Protein AF-A0A316D7Y8-F1 (afdb_monomer_lite)

Radius of gyration: 14.13 Å; chains: 1; bounding box: 35×15×36 Å

Organism: NCBI:txid378543

Secondary structure (DSSP, 8-state):
---HHHHHHHHHHHHHHHHHHTTT-TTSHHHHHHHHHHHHHHHHHHHHHHHHHHHT-

Structure (mmCIF, N/CA/C/O backbone):
data_AF-A0A316D7Y8-F1
#
_entry.id   AF-A0A316D7Y8-F1
#
loop_
_atom_site.group_PDB
_atom_site.id
_atom_site.type_symbol
_atom_site.label_atom_id
_atom_site.label_alt_id
_atom_site.label_comp_id
_atom_site.label_asym_id
_atom_site.label_entity_id
_atom_site.label_seq_id
_atom_site.pdbx_PDB_ins_code
_atom_site.Cartn_x
_atom_site.Cartn_y
_atom_site.Cartn_z
_atom_site.occupancy
_atom_site.B_iso_or_equiv
_atom_site.auth_seq_id
_atom_site.auth_comp_id
_atom_site.auth_asym_id
_atom_site.auth_atom_id
_atom_site.pdbx_PDB_model_num
ATOM 1 N N . MET A 1 1 ? 5.713 0.646 18.099 1.00 45.09 1 MET A N 1
ATOM 2 C CA . MET A 1 1 ? 4.941 -0.359 17.336 1.00 45.09 1 MET A CA 1
ATOM 3 C C . MET A 1 1 ? 4.188 0.381 16.245 1.00 45.09 1 MET A C 1
ATOM 5 O O . MET A 1 1 ? 3.358 1.214 16.585 1.00 45.09 1 MET A O 1
ATOM 9 N N . ASN A 1 2 ? 4.515 0.160 14.969 1.00 61.06 2 ASN A N 1
ATOM 10 C CA . ASN A 1 2 ? 3.790 0.798 13.867 1.00 61.06 2 ASN A CA 1
ATOM 11 C C . ASN A 1 2 ? 2.415 0.132 13.745 1.00 61.06 2 ASN A C 1
ATOM 13 O O . ASN A 1 2 ? 2.335 -1.033 13.368 1.00 61.06 2 ASN A O 1
ATOM 17 N N . GLY A 1 3 ? 1.350 0.849 14.116 1.00 87.00 3 GLY A N 1
ATOM 18 C CA . GLY A 1 3 ? -0.023 0.416 13.845 1.00 87.00 3 GLY A CA 1
ATOM 19 C C . GLY A 1 3 ? -0.295 0.327 12.339 1.00 87.00 3 GLY A C 1
ATOM 20 O O . GLY A 1 3 ? 0.563 0.677 11.530 1.00 87.00 3 GLY A O 1
ATOM 21 N N . ILE A 1 4 ? -1.500 -0.097 11.954 1.00 90.44 4 ILE A N 1
ATOM 22 C CA . ILE A 1 4 ? -1.880 -0.308 10.542 1.00 90.44 4 ILE A CA 1
ATOM 23 C C . ILE A 1 4 ? -1.572 0.920 9.665 1.00 90.44 4 ILE A C 1
ATOM 25 O O . ILE A 1 4 ? -1.049 0.768 8.568 1.00 90.44 4 ILE A O 1
ATOM 29 N N . ALA A 1 5 ? -1.765 2.141 10.173 1.00 91.38 5 ALA A N 1
ATOM 30 C CA . ALA A 1 5 ? -1.390 3.368 9.462 1.00 91.38 5 ALA A CA 1
ATOM 31 C C . ALA A 1 5 ? 0.115 3.454 9.121 1.00 91.38 5 ALA A C 1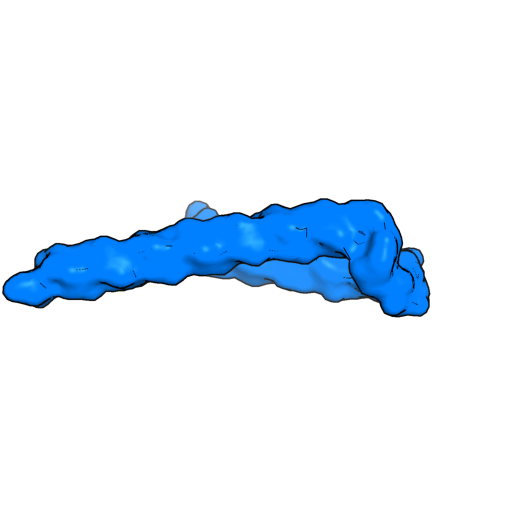
ATOM 33 O O . ALA A 1 5 ? 0.483 3.882 8.031 1.00 91.38 5 ALA A O 1
ATOM 34 N N . GLY A 1 6 ? 0.997 3.010 10.021 1.00 94.56 6 GLY A N 1
ATOM 35 C CA . GLY A 1 6 ? 2.439 2.968 9.759 1.00 94.56 6 GLY A CA 1
ATOM 36 C C . GLY A 1 6 ? 2.838 1.850 8.791 1.00 94.56 6 GLY A C 1
ATOM 37 O O . GLY A 1 6 ? 3.805 1.998 8.047 1.00 94.56 6 GLY A O 1
ATOM 38 N N . GLN A 1 7 ? 2.086 0.746 8.760 1.00 95.25 7 GLN A N 1
ATOM 39 C CA . GLN A 1 7 ? 2.276 -0.318 7.767 1.00 95.25 7 GLN A CA 1
ATOM 40 C C . GLN A 1 7 ? 1.851 0.146 6.367 1.00 95.25 7 GLN A C 1
ATOM 42 O O . GLN A 1 7 ? 2.589 -0.081 5.413 1.00 95.25 7 GLN A O 1
ATOM 47 N N . ILE A 1 8 ? 0.732 0.873 6.263 1.00 96.62 8 ILE A N 1
ATOM 48 C CA . ILE A 1 8 ? 0.283 1.531 5.025 1.00 96.62 8 ILE A CA 1
ATOM 49 C C . ILE A 1 8 ? 1.363 2.480 4.501 1.00 96.62 8 ILE A C 1
ATOM 51 O O . ILE A 1 8 ? 1.722 2.408 3.331 1.00 96.62 8 ILE A O 1
ATOM 55 N N . GLU A 1 9 ? 1.918 3.340 5.359 1.00 96.94 9 GLU A N 1
ATOM 56 C CA . GLU A 1 9 ? 2.981 4.269 4.960 1.00 96.94 9 GLU A CA 1
ATOM 57 C C . GLU A 1 9 ? 4.229 3.531 4.454 1.00 96.94 9 GLU A C 1
ATOM 59 O O . GLU A 1 9 ? 4.800 3.890 3.426 1.00 96.94 9 GLU A O 1
ATOM 64 N N . THR A 1 10 ? 4.610 2.446 5.131 1.00 96.62 10 THR A N 1
ATOM 65 C CA . THR A 1 10 ? 5.752 1.614 4.728 1.00 96.62 10 THR A CA 1
ATOM 66 C C . THR A 1 10 ? 5.531 0.995 3.345 1.00 96.62 10 THR A C 1
ATOM 68 O O . THR A 1 10 ? 6.398 1.092 2.477 1.00 96.62 10 THR A O 1
ATOM 71 N N . LEU A 1 11 ? 4.359 0.398 3.111 1.00 96.50 11 LEU A N 1
ATOM 72 C CA . LEU A 1 11 ? 4.006 -0.213 1.827 1.00 96.50 11 LEU A CA 1
ATOM 73 C C . LEU A 1 11 ? 3.833 0.824 0.713 1.00 96.50 11 LEU A C 1
ATOM 75 O O . LEU A 1 11 ? 4.192 0.551 -0.430 1.00 96.50 11 LEU A O 1
ATOM 79 N N . ARG A 1 12 ? 3.363 2.035 1.032 1.00 97.75 12 ARG A N 1
ATOM 80 C CA . ARG A 1 12 ? 3.306 3.147 0.075 1.00 97.75 12 ARG A CA 1
ATOM 81 C C . ARG A 1 12 ? 4.698 3.512 -0.436 1.00 97.75 12 ARG A C 1
ATOM 83 O O . ARG A 1 12 ? 4.876 3.652 -1.643 1.00 97.75 12 ARG A O 1
ATOM 90 N N . LEU A 1 13 ? 5.680 3.639 0.458 1.00 97.94 13 LEU A N 1
ATOM 91 C CA . LEU A 1 13 ? 7.069 3.906 0.068 1.00 97.94 13 LEU A CA 1
ATOM 92 C C . LEU A 1 13 ? 7.637 2.758 -0.776 1.00 97.94 13 LEU A C 1
ATOM 94 O O . LEU A 1 13 ? 8.206 3.003 -1.837 1.00 97.94 13 LEU A O 1
ATOM 98 N N . GLN A 1 14 ? 7.389 1.508 -0.375 1.00 97.06 14 GLN A N 1
ATOM 99 C CA . GLN A 1 14 ? 7.805 0.336 -1.150 1.00 97.06 14 GLN A CA 1
ATOM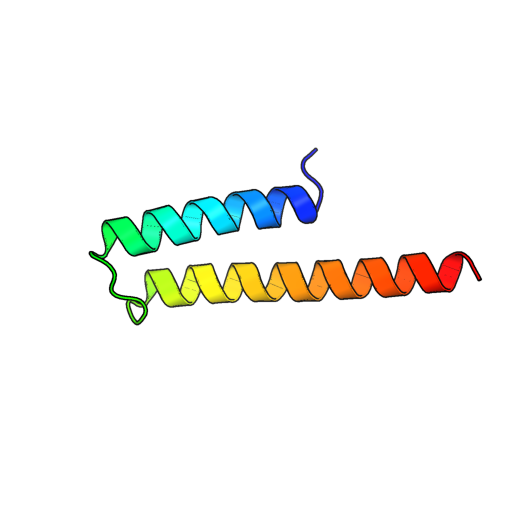 100 C C . GLN A 1 14 ? 7.176 0.296 -2.545 1.00 97.06 14 GLN A C 1
ATOM 102 O O . GLN A 1 14 ? 7.849 -0.092 -3.498 1.00 97.06 14 GLN A O 1
ATOM 107 N N . LEU A 1 15 ? 5.912 0.697 -2.700 1.00 97.44 15 LEU A N 1
ATOM 108 C CA . LEU A 1 15 ? 5.259 0.762 -4.006 1.00 97.44 15 LEU A CA 1
ATOM 109 C C . LEU A 1 15 ? 5.957 1.773 -4.920 1.00 97.44 15 LEU A C 1
ATOM 111 O O . LEU A 1 15 ? 6.252 1.440 -6.065 1.00 97.44 15 LEU A O 1
ATOM 115 N N . LEU A 1 16 ? 6.271 2.967 -4.407 1.00 97.50 16 LEU A N 1
ATOM 116 C CA . LEU A 1 16 ? 6.986 4.001 -5.164 1.00 97.50 16 LEU A CA 1
ATOM 117 C C . LEU A 1 16 ? 8.367 3.514 -5.617 1.00 97.50 16 LEU A C 1
ATOM 119 O O . LEU A 1 16 ? 8.691 3.608 -6.798 1.00 97.50 16 LEU A O 1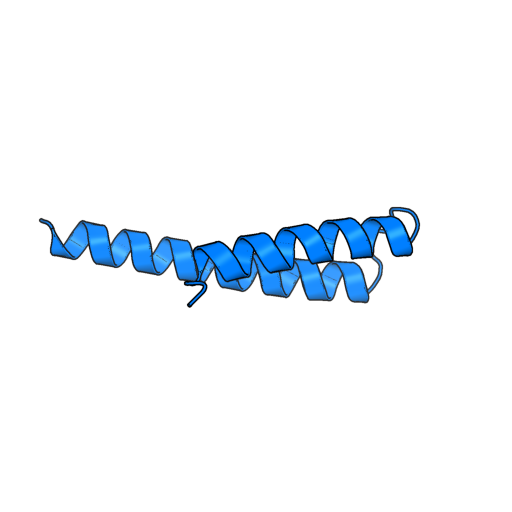
ATOM 123 N N . GLU A 1 17 ? 9.142 2.919 -4.708 1.00 97.44 17 GLU A N 1
ATOM 124 C CA . GLU A 1 17 ? 10.446 2.327 -5.034 1.00 97.44 17 GLU A CA 1
ATOM 125 C C . GLU A 1 17 ? 10.332 1.180 -6.049 1.00 97.44 17 GLU A C 1
ATOM 127 O O . GLU A 1 17 ? 11.206 0.993 -6.895 1.00 97.44 17 GLU A O 1
ATOM 132 N N . THR A 1 18 ? 9.257 0.393 -5.975 1.00 97.06 18 THR A N 1
ATOM 133 C CA . THR A 1 18 ? 9.019 -0.731 -6.886 1.00 97.06 18 THR A CA 1
ATOM 134 C C . THR A 1 18 ? 8.684 -0.224 -8.289 1.00 97.06 18 THR A C 1
ATOM 136 O O . THR A 1 18 ? 9.239 -0.732 -9.259 1.00 97.06 18 THR A O 1
ATOM 139 N N . VAL A 1 19 ? 7.831 0.798 -8.413 1.00 96.81 19 VAL A N 1
ATOM 140 C CA . VAL A 1 19 ? 7.509 1.437 -9.700 1.00 96.81 19 VAL A CA 1
ATOM 141 C C . VAL A 1 19 ? 8.763 2.042 -10.329 1.00 96.81 19 VAL A C 1
ATOM 143 O O . VAL A 1 19 ? 9.017 1.812 -11.510 1.00 96.81 19 VAL A O 1
ATOM 146 N N . ASP A 1 20 ? 9.573 2.754 -9.540 1.00 97.25 20 ASP A N 1
ATOM 147 C CA . ASP A 1 20 ? 10.829 3.346 -10.009 1.00 97.25 20 ASP A CA 1
ATOM 148 C C . ASP A 1 20 ? 11.811 2.267 -10.500 1.00 97.25 20 ASP A C 1
ATOM 150 O O . ASP A 1 20 ? 12.323 2.328 -11.620 1.00 97.25 20 ASP A O 1
ATOM 154 N N . 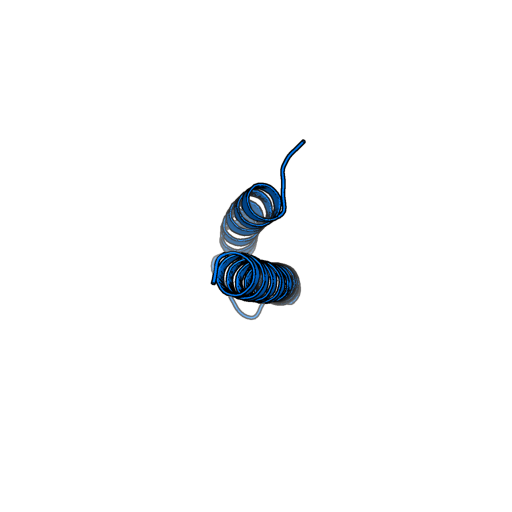ARG A 1 21 ? 11.969 1.181 -9.727 1.00 97.44 21 ARG A N 1
ATOM 155 C CA . ARG A 1 21 ? 12.808 0.027 -10.096 1.00 97.44 21 ARG A CA 1
ATOM 156 C C . ARG A 1 21 ? 12.394 -0.624 -11.414 1.00 97.44 21 ARG A C 1
ATOM 158 O O . ARG A 1 21 ? 13.260 -1.098 -12.147 1.00 97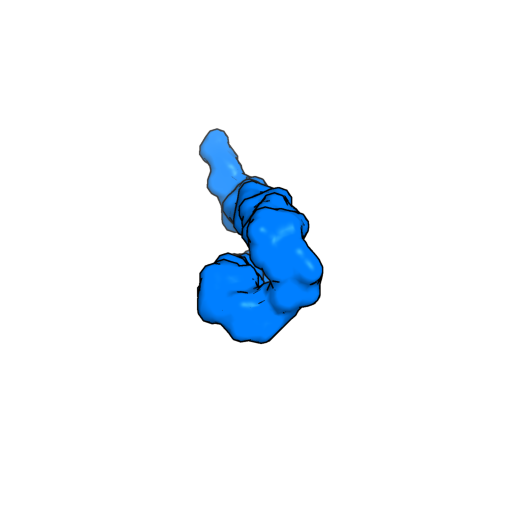.44 21 ARG A O 1
ATOM 165 N N . TYR A 1 22 ? 11.098 -0.671 -11.707 1.00 96.38 22 TYR A N 1
ATOM 166 C CA . TYR A 1 22 ? 10.563 -1.238 -12.947 1.00 96.38 22 TYR A CA 1
ATOM 167 C C . TYR A 1 22 ? 10.274 -0.171 -14.010 1.00 96.38 22 TYR A C 1
ATOM 169 O O . TYR A 1 22 ? 9.456 -0.391 -14.897 1.00 96.38 22 TYR A O 1
ATOM 177 N N . SER A 1 23 ? 10.970 0.974 -13.952 1.00 94.25 23 SER A N 1
ATOM 178 C CA . SER A 1 23 ? 10.929 2.027 -14.980 1.00 94.25 23 SER A CA 1
ATOM 179 C C . SER A 1 23 ? 9.518 2.552 -15.276 1.00 94.25 23 SER A C 1
ATOM 181 O O . SER A 1 23 ? 9.200 2.892 -16.414 1.00 94.25 23 SER A O 1
ATOM 183 N N . GLY A 1 24 ? 8.656 2.607 -14.259 1.00 91.19 24 GLY A N 1
ATOM 184 C CA . GLY A 1 24 ? 7.277 3.061 -14.417 1.00 91.19 24 GLY A CA 1
ATOM 185 C C . GLY A 1 24 ? 6.319 2.017 -14.999 1.00 91.19 24 GLY A C 1
ATOM 186 O O . GLY A 1 24 ? 5.196 2.374 -15.350 1.00 91.19 24 GLY A O 1
ATOM 187 N N . ASP A 1 25 ? 6.712 0.743 -15.108 1.00 93.94 25 ASP A N 1
ATOM 188 C CA . ASP A 1 25 ? 5.795 -0.324 -15.516 1.00 93.94 25 ASP A CA 1
ATOM 189 C C . ASP A 1 25 ? 4.812 -0.668 -14.387 1.00 93.94 25 ASP A C 1
ATOM 191 O O . ASP A 1 25 ? 5.057 -1.523 -13.532 1.00 93.94 25 ASP A O 1
ATOM 195 N N . PHE A 1 26 ? 3.658 -0.001 -14.402 1.00 93.88 26 PHE A N 1
ATOM 196 C CA . PHE A 1 26 ? 2.575 -0.229 -13.446 1.00 93.88 26 PHE A CA 1
ATOM 197 C C . PHE A 1 26 ? 1.927 -1.614 -13.558 1.00 93.88 26 PHE A C 1
ATOM 199 O O . PHE A 1 26 ? 1.248 -2.043 -12.625 1.00 93.88 26 PHE A O 1
ATOM 206 N N . LEU A 1 27 ? 2.120 -2.315 -14.678 1.00 96.06 27 LEU A N 1
ATOM 207 C CA . LEU A 1 27 ? 1.589 -3.660 -14.894 1.00 96.06 27 LEU A CA 1
ATOM 208 C C . LEU A 1 27 ? 2.599 -4.745 -14.521 1.00 96.06 27 LEU A C 1
ATOM 210 O O . LEU A 1 27 ? 2.269 -5.933 -14.565 1.00 96.06 27 LEU A O 1
ATOM 214 N N . HIS A 1 28 ? 3.806 -4.358 -14.102 1.00 96.94 28 HIS A N 1
ATOM 215 C CA . HIS A 1 28 ? 4.805 -5.305 -13.656 1.00 96.94 28 HIS A CA 1
ATOM 216 C C . HIS A 1 28 ? 4.256 -6.134 -12.475 1.00 96.94 28 HIS A C 1
ATOM 218 O O . HIS A 1 28 ? 3.748 -5.558 -11.505 1.00 96.94 28 HIS A O 1
ATOM 224 N N . PRO A 1 29 ? 4.395 -7.476 -12.475 1.00 97.56 29 PRO A N 1
ATOM 225 C CA . PRO A 1 29 ? 3.795 -8.340 -11.453 1.00 97.56 29 PRO A CA 1
ATOM 226 C C . PRO A 1 29 ? 4.134 -7.943 -10.011 1.00 97.56 29 PRO A C 1
ATOM 228 O O . PRO A 1 29 ? 3.295 -8.043 -9.119 1.00 97.56 29 PRO A O 1
ATOM 231 N N . ASN A 1 30 ? 5.350 -7.442 -9.777 1.00 96.44 30 ASN A N 1
ATOM 232 C CA . ASN A 1 30 ? 5.755 -6.975 -8.451 1.00 96.44 30 ASN A CA 1
ATOM 233 C C . ASN A 1 30 ? 5.104 -5.646 -8.052 1.00 96.44 30 ASN A C 1
ATOM 235 O O . ASN A 1 30 ? 4.798 -5.479 -6.875 1.00 96.44 30 ASN A O 1
ATOM 239 N N . VAL A 1 31 ? 4.863 -4.732 -8.998 1.00 97.50 31 VAL A N 1
ATOM 240 C CA . VAL A 1 31 ? 4.129 -3.486 -8.726 1.00 97.50 31 VAL A CA 1
ATOM 241 C C . VAL A 1 31 ? 2.683 -3.819 -8.372 1.00 97.50 31 VAL A C 1
ATOM 243 O O . VAL A 1 31 ? 2.186 -3.368 -7.344 1.00 97.50 31 VAL A O 1
ATOM 246 N N . LEU A 1 32 ? 2.046 -4.695 -9.153 1.00 97.81 32 LEU A N 1
ATOM 247 C CA . LEU A 1 32 ? 0.680 -5.157 -8.894 1.00 97.81 32 LEU A CA 1
ATOM 248 C C . LEU A 1 32 ? 0.551 -5.860 -7.538 1.00 97.81 32 LEU A C 1
ATOM 250 O O . LEU A 1 32 ? -0.400 -5.605 -6.801 1.00 97.81 32 LEU A O 1
ATOM 254 N N . ARG A 1 33 ? 1.517 -6.717 -7.181 1.00 97.88 33 ARG A N 1
ATOM 255 C CA . ARG A 1 33 ? 1.537 -7.403 -5.883 1.00 97.88 33 ARG A CA 1
ATOM 256 C C . ARG A 1 33 ? 1.579 -6.406 -4.724 1.00 97.88 33 ARG A C 1
ATOM 258 O O . ARG A 1 33 ? 0.739 -6.486 -3.834 1.00 97.88 33 ARG A O 1
ATOM 265 N N . VAL A 1 34 ? 2.523 -5.462 -4.752 1.00 97.31 34 VAL A N 1
ATOM 266 C CA . VAL A 1 34 ? 2.677 -4.460 -3.683 1.00 97.31 34 VAL A CA 1
ATOM 267 C C . VAL A 1 34 ? 1.463 -3.525 -3.628 1.00 97.31 34 VAL A C 1
ATOM 269 O O . VAL A 1 34 ? 0.987 -3.209 -2.541 1.00 97.31 34 VAL A O 1
ATOM 272 N N . SER A 1 35 ? 0.909 -3.139 -4.782 1.00 97.44 35 SER A N 1
ATOM 273 C CA . SER A 1 35 ? -0.321 -2.339 -4.860 1.00 97.44 35 SER A CA 1
ATOM 274 C C . SER A 1 35 ? -1.499 -3.050 -4.199 1.00 97.44 35 SER A C 1
ATOM 276 O O . SER A 1 35 ? -2.218 -2.443 -3.412 1.00 97.44 35 SER A O 1
ATOM 278 N N . LYS A 1 36 ? -1.673 -4.348 -4.467 1.00 97.94 36 LYS A N 1
ATOM 279 C CA . LYS A 1 36 ? -2.749 -5.141 -3.870 1.00 97.94 36 LYS A CA 1
ATOM 280 C C . LYS A 1 36 ? -2.599 -5.258 -2.351 1.00 97.94 36 LYS A C 1
ATOM 282 O O . LYS A 1 36 ? -3.578 -5.096 -1.629 1.00 97.94 36 LYS A O 1
ATOM 287 N N . GLU A 1 37 ? -1.384 -5.511 -1.865 1.00 97.38 37 GLU A N 1
ATOM 288 C CA . GLU A 1 37 ? -1.095 -5.573 -0.424 1.00 97.38 37 GLU A CA 1
ATOM 289 C C . GLU A 1 37 ? -1.397 -4.234 0.274 1.00 97.38 37 GLU A C 1
ATOM 291 O O . GLU A 1 37 ? -1.948 -4.211 1.377 1.00 97.38 37 GLU A O 1
ATOM 296 N N . LEU A 1 38 ? -1.091 -3.111 -0.383 1.00 97.81 38 LEU A N 1
ATOM 297 C CA . LEU A 1 38 ? -1.420 -1.777 0.115 1.00 97.81 38 LEU A CA 1
ATOM 298 C C . LEU A 1 38 ? -2.939 -1.539 0.169 1.00 97.81 38 LEU A C 1
ATOM 300 O O . LEU A 1 38 ? -3.441 -1.060 1.189 1.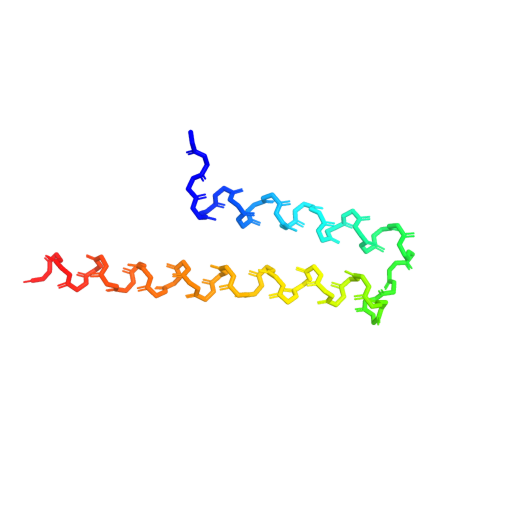00 97.81 38 LEU A O 1
ATOM 304 N N . ASP A 1 39 ? -3.671 -1.903 -0.885 1.00 97.88 39 ASP A N 1
ATOM 305 C CA . ASP A 1 39 ? -5.130 -1.753 -0.945 1.00 97.88 39 ASP A CA 1
ATOM 306 C C . ASP A 1 39 ? -5.834 -2.547 0.164 1.00 97.88 39 ASP A C 1
ATOM 308 O O . ASP A 1 39 ? -6.729 -2.028 0.837 1.00 97.88 39 ASP A O 1
ATOM 312 N N . GLU A 1 40 ? -5.400 -3.784 0.415 1.00 97.38 40 GLU A N 1
ATOM 313 C CA . GLU A 1 40 ? -5.951 -4.625 1.481 1.00 97.38 40 GLU A CA 1
ATOM 314 C C . GLU A 1 40 ? -5.793 -3.969 2.862 1.00 97.38 40 GLU A C 1
ATOM 316 O O . GLU A 1 40 ? -6.743 -3.945 3.653 1.00 97.38 40 GLU A O 1
ATOM 321 N N . LEU A 1 41 ? -4.630 -3.373 3.145 1.00 96.38 41 LEU A N 1
ATOM 322 C CA . LEU A 1 41 ? -4.406 -2.658 4.403 1.00 96.38 41 LEU A CA 1
ATOM 323 C C . LEU A 1 41 ? -5.240 -1.381 4.517 1.00 96.38 41 LEU A C 1
ATOM 325 O O . LEU A 1 41 ? -5.747 -1.085 5.602 1.00 96.38 41 LEU A O 1
ATOM 329 N N . ILE A 1 42 ? -5.411 -0.631 3.426 1.00 96.62 42 ILE A N 1
ATOM 330 C CA . ILE A 1 42 ? -6.251 0.573 3.415 1.00 96.62 42 ILE A CA 1
ATOM 331 C C . ILE A 1 42 ? -7.699 0.208 3.752 1.00 96.62 42 ILE A C 1
ATOM 333 O O . ILE A 1 42 ? -8.308 0.848 4.614 1.00 96.62 42 ILE A O 1
ATOM 337 N N . VAL A 1 43 ? -8.237 -0.849 3.137 1.00 96.94 43 VAL A N 1
ATOM 338 C CA . VAL A 1 43 ? -9.598 -1.331 3.417 1.00 96.94 43 VAL A CA 1
ATOM 339 C C . VAL A 1 43 ? -9.738 -1.763 4.879 1.00 96.94 43 VAL A C 1
ATOM 341 O O . VAL A 1 43 ? -10.705 -1.385 5.547 1.00 96.94 43 VAL A O 1
ATOM 344 N N . GLN A 1 44 ? -8.764 -2.504 5.417 1.00 95.38 44 GLN A N 1
ATOM 345 C CA . GLN A 1 44 ? -8.765 -2.902 6.829 1.00 95.38 44 GLN A CA 1
ATOM 346 C C . GLN A 1 44 ? -8.744 -1.689 7.766 1.00 95.38 44 GLN A C 1
ATOM 348 O O . GLN A 1 44 ? -9.517 -1.632 8.726 1.00 95.38 44 GLN A O 1
ATOM 353 N N . PHE A 1 45 ? -7.905 -0.693 7.476 1.00 94.81 45 PHE A N 1
ATOM 354 C CA . PHE A 1 45 ? -7.823 0.532 8.263 1.00 94.81 45 PHE A CA 1
ATOM 355 C C . PHE A 1 45 ? -9.149 1.296 8.268 1.00 94.81 45 PHE A C 1
ATOM 357 O O . PHE A 1 45 ? -9.635 1.682 9.330 1.00 94.81 45 PHE A O 1
ATOM 364 N N . GLN A 1 46 ? -9.773 1.458 7.100 1.00 93.94 46 GLN A N 1
ATOM 365 C CA . GLN A 1 46 ? -11.079 2.104 6.977 1.00 93.94 46 GLN A CA 1
ATOM 366 C C . GLN A 1 46 ? -12.156 1.365 7.776 1.00 93.94 46 GLN A C 1
ATOM 368 O O . GLN A 1 46 ? -12.945 1.998 8.479 1.00 93.94 46 GLN A O 1
ATOM 373 N N . HIS A 1 47 ? -12.171 0.031 7.725 1.00 94.12 47 HIS A N 1
ATOM 374 C CA . HIS A 1 47 ? -13.127 -0.760 8.494 1.00 94.12 47 HIS A CA 1
ATOM 375 C C . HIS A 1 47 ? -12.964 -0.545 10.005 1.00 94.12 47 HIS A C 1
ATOM 377 O O . HIS A 1 47 ? -13.949 -0.337 10.715 1.00 94.12 47 HIS A O 1
ATOM 383 N N . LEU A 1 48 ? -11.722 -0.522 10.495 1.00 91.81 48 LEU A N 1
ATOM 384 C CA . LEU A 1 48 ? -11.432 -0.244 11.902 1.00 91.81 48 LEU A CA 1
ATOM 385 C C . LEU A 1 48 ? -11.872 1.163 12.311 1.00 91.81 48 LEU A C 1
ATOM 387 O O . LEU A 1 48 ? -12.519 1.306 13.346 1.00 91.81 48 LEU A O 1
ATOM 391 N N . GLN A 1 49 ? -11.613 2.178 11.483 1.00 90.94 49 GLN A N 1
ATOM 392 C CA . GLN A 1 49 ? -12.069 3.548 11.742 1.00 90.94 49 GLN A CA 1
ATOM 393 C C . GLN A 1 49 ? -13.601 3.634 11.855 1.00 90.94 49 GLN A C 1
ATOM 395 O O . GLN A 1 49 ? -14.125 4.293 12.754 1.00 90.94 49 GLN A O 1
ATOM 400 N N . VAL A 1 50 ? -14.338 2.916 10.999 1.00 92.81 50 VAL A N 1
ATOM 401 C CA . VAL A 1 50 ? -15.808 2.845 11.075 1.00 92.81 50 VAL A CA 1
ATOM 402 C C . VAL A 1 50 ? -16.274 2.186 12.375 1.00 92.81 50 VAL A C 1
ATOM 404 O O . VAL A 1 50 ? -17.212 2.672 13.010 1.00 92.81 50 VAL A O 1
ATOM 407 N N . LEU A 1 51 ? -15.636 1.090 12.794 1.00 89.75 51 LEU A N 1
ATOM 408 C CA . LEU A 1 51 ? -15.969 0.412 14.050 1.00 89.75 51 LEU A CA 1
ATOM 409 C C . LEU A 1 51 ? -15.672 1.289 15.273 1.00 89.75 51 LEU A C 1
ATOM 411 O O . LEU A 1 51 ? -16.483 1.343 16.197 1.00 89.75 51 LEU A O 1
ATOM 415 N N . GLU A 1 52 ? -14.542 1.994 15.276 1.00 89.00 52 GLU A N 1
ATOM 416 C CA . GLU A 1 52 ? -14.177 2.940 16.335 1.00 89.00 52 GLU A CA 1
ATOM 417 C C . GLU A 1 52 ? -15.164 4.102 16.427 1.00 89.00 52 GLU A C 1
ATOM 419 O O . GLU A 1 52 ? -15.557 4.480 17.530 1.00 89.00 52 GLU A O 1
ATOM 424 N N . TYR A 1 53 ? -15.603 4.642 15.288 1.00 88.44 53 TYR A N 1
ATOM 425 C CA . TYR A 1 53 ? -16.622 5.687 15.251 1.00 88.44 53 TYR A CA 1
ATOM 426 C C . TYR A 1 53 ? -17.952 5.198 15.836 1.00 88.44 53 TYR A C 1
ATOM 428 O O . TYR A 1 53 ? -18.520 5.856 16.703 1.00 88.44 53 TYR A O 1
ATOM 436 N N . ARG A 1 54 ? -18.413 4.003 15.439 1.00 86.94 54 ARG A N 1
ATOM 437 C CA . ARG A 1 54 ? -19.661 3.411 15.956 1.00 86.94 54 ARG A CA 1
ATOM 438 C C . ARG A 1 54 ? -19.634 3.137 17.457 1.00 86.94 54 ARG A C 1
ATOM 440 O O . ARG A 1 54 ? -20.678 3.210 18.082 1.00 86.94 54 ARG A O 1
ATOM 447 N N . ARG A 1 55 ? -18.472 2.816 18.036 1.00 85.00 55 ARG A N 1
ATOM 448 C CA . ARG A 1 55 ? -18.322 2.598 19.489 1.00 85.00 55 ARG A CA 1
ATOM 449 C C . ARG A 1 55 ? -18.395 3.883 20.319 1.00 85.00 55 ARG A C 1
ATOM 451 O O . ARG A 1 55 ? -18.522 3.789 21.534 1.00 85.00 55 ARG A O 1
ATOM 458 N N . LYS A 1 56 ? -18.229 5.053 19.695 1.00 79.44 56 LYS A N 1
ATOM 459 C CA . LYS A 1 56 ? -18.269 6.365 20.362 1.00 79.44 56 LYS A CA 1
ATOM 460 C C . LYS A 1 56 ? -19.667 7.003 20.358 1.00 79.44 56 LYS A C 1
ATOM 462 O O . LYS A 1 56 ? -19.822 8.054 20.976 1.00 79.44 56 LYS A O 1
ATOM 467 N N . LEU A 1 57 ? -20.625 6.406 19.645 1.00 64.19 57 LEU A N 1
ATOM 468 C CA . LEU A 1 57 ? -22.046 6.774 19.623 1.00 64.19 57 LEU A CA 1
ATOM 469 C C . LEU A 1 57 ? -22.811 5.978 20.683 1.00 64.19 57 LEU A C 1
ATOM 471 O O . LEU A 1 57 ? -23.750 6.562 21.262 1.00 64.19 57 LEU A O 1
#

Sequence (57 aa):
MNGIAGQIETLRLQLLETVDRYSGDFLHPNVLRVSKELDELIVQFQHLQVLEYRRKL

pLDDT: mean 92.71, std 9.48, range [45.09, 97.94]

InterPro domains:
  IPR018540 Aspartyl-phosphate phosphatase Spo0E-like [PF09388] (6-47)
  IPR036638 Helix-loop-helix DNA-binding domain superfamily [G3DSA:4.10.280.10] (1-56)
  IPR037208 Aspartyl-phosphate phosphatase Spo0E-like superfamily [SSF140500] (3-49)

Foldseek 3Di:
DDDLVNVLVVLVVVLVVVCVVVVNPCVPPVNVVSVVVSVVSVVVVVVVVVVVVVVVD